Protein AF-A0A1X7TIW1-F1 (afdb_monomer_lite)

Foldseek 3Di:
DVPDPDDQLLVPVVVVVCCVPPVLPPPPPDDDPVVPVVSVVVVVVVCVVQVDPVSVVVNLLSNCPDPVNVVVPPDDPVSNVVSCCVNVVPPPPPDPPPPPPDPPPDDD

pLDDT: mean 72.31, std 13.25, range [44.0, 89.75]

InterPro domains:
  IPR008906 HAT, C-terminal dimerisation domain [PF05699] (81-107)
  IPR012337 Ribonuclease H-like superfamily [SSF53098] (37-105)

Organism: Amphimedon queenslandica (NCBI:txid400682)

Radius of gyration: 20.72 Å; chains: 1; bounding box: 66×35×50 Å

Secondary structure (DSSP, 8-state):
-TT-SS--HHHHHHHHHHIIIIIS---TTT--HHHHHHHHHHHHHHHHHH-STHHHHHHHHHHHHSGGGTT-TTS-HHHHHHHHHHHTSS---S--S--SSSSSS---

Structure (mmCIF, N/CA/C/O backbone):
data_AF-A0A1X7TIW1-F1
#
_entry.id   AF-A0A1X7TIW1-F1
#
loop_
_atom_site.group_PDB
_atom_site.id
_atom_site.type_symbol
_atom_site.label_atom_id
_atom_site.label_alt_id
_atom_site.label_comp_id
_atom_site.label_asym_id
_atom_site.label_entity_id
_atom_site.label_seq_id
_atom_site.pdbx_PDB_ins_code
_atom_site.Cartn_x
_atom_site.Cartn_y
_atom_site.Cartn_z
_atom_site.occupancy
_atom_site.B_iso_or_equiv
_atom_site.auth_seq_id
_atom_site.auth_comp_id
_atom_site.auth_asym_id
_atom_site.auth_atom_id
_atom_site.pdbx_PDB_model_num
ATOM 1 N N . MET A 1 1 ? 4.682 17.352 -0.141 1.00 50.56 1 MET A N 1
ATOM 2 C CA . MET A 1 1 ? 3.627 17.013 -1.128 1.00 50.56 1 MET A CA 1
ATOM 3 C C . MET A 1 1 ? 3.045 18.238 -1.849 1.00 50.56 1 MET A C 1
ATOM 5 O O . MET A 1 1 ? 2.536 18.067 -2.941 1.00 50.56 1 MET A O 1
ATOM 9 N N . SER A 1 2 ? 3.160 19.468 -1.319 1.00 48.59 2 SER A N 1
ATOM 10 C CA . SER A 1 2 ? 2.511 20.668 -1.897 1.00 48.59 2 SER A CA 1
ATOM 11 C C . SER A 1 2 ? 3.144 21.258 -3.176 1.00 48.59 2 SER A C 1
ATOM 13 O O . SER A 1 2 ? 2.583 22.190 -3.738 1.00 48.59 2 SER A O 1
ATOM 15 N N . ALA A 1 3 ? 4.297 20.757 -3.637 1.00 61.56 3 ALA A N 1
ATOM 16 C CA . ALA A 1 3 ? 5.032 21.308 -4.790 1.00 61.56 3 ALA A CA 1
ATOM 17 C C . ALA A 1 3 ? 4.988 20.415 -6.050 1.00 61.56 3 ALA A C 1
ATOM 19 O O . ALA A 1 3 ? 5.630 20.718 -7.053 1.00 61.56 3 ALA A O 1
ATOM 20 N N . GLN A 1 4 ? 4.259 19.294 -6.015 1.00 60.66 4 GLN A N 1
ATOM 21 C CA . GLN A 1 4 ? 4.132 18.393 -7.164 1.00 60.66 4 GLN A CA 1
ATOM 22 C C . GLN A 1 4 ? 2.897 18.769 -7.991 1.00 60.66 4 GLN A C 1
ATOM 24 O O . GLN A 1 4 ? 1.782 18.741 -7.482 1.00 60.66 4 GLN A O 1
ATOM 29 N N . ARG A 1 5 ? 3.094 19.091 -9.279 1.00 60.16 5 ARG A N 1
ATOM 30 C CA . ARG A 1 5 ? 2.008 19.430 -10.227 1.00 60.16 5 ARG A CA 1
ATOM 31 C C . ARG A 1 5 ? 1.067 18.255 -10.526 1.00 60.16 5 ARG A C 1
ATOM 33 O O . ARG A 1 5 ? -0.037 18.482 -11.003 1.00 60.16 5 ARG A O 1
ATOM 40 N N . TYR A 1 6 ? 1.497 17.024 -10.241 1.00 61.41 6 TYR A N 1
ATOM 41 C CA . TYR A 1 6 ? 0.719 15.800 -10.419 1.00 61.41 6 TYR A CA 1
ATOM 42 C C . TYR A 1 6 ? 0.961 14.848 -9.250 1.00 61.41 6 TYR A C 1
ATOM 44 O O . TYR A 1 6 ? 2.092 14.705 -8.780 1.00 61.41 6 TYR A O 1
ATOM 52 N N . VAL A 1 7 ? -0.094 14.171 -8.800 1.00 68.25 7 VAL A N 1
ATOM 53 C CA . VAL A 1 7 ? 0.016 13.117 -7.788 1.00 68.25 7 VAL A CA 1
ATOM 54 C C . VAL A 1 7 ? 0.651 11.889 -8.437 1.00 68.25 7 VAL A C 1
ATOM 56 O O . VAL A 1 7 ? 0.125 11.347 -9.408 1.00 68.25 7 VAL A O 1
ATOM 59 N N . THR A 1 8 ? 1.786 11.431 -7.912 1.00 81.69 8 THR A N 1
ATOM 60 C CA . THR A 1 8 ? 2.429 10.208 -8.402 1.00 81.69 8 THR A CA 1
ATOM 61 C C . THR A 1 8 ? 1.629 8.988 -7.963 1.00 81.69 8 THR A C 1
ATOM 63 O O . THR A 1 8 ? 1.480 8.741 -6.767 1.00 81.69 8 THR A O 1
ATOM 66 N N . VAL A 1 9 ? 1.159 8.196 -8.928 1.00 84.50 9 VAL A N 1
ATOM 67 C CA . VAL A 1 9 ? 0.369 6.972 -8.695 1.00 84.50 9 VAL A CA 1
ATOM 68 C C . VAL A 1 9 ? 1.100 5.987 -7.770 1.00 84.50 9 VAL A C 1
ATOM 70 O O . VAL A 1 9 ? 0.476 5.353 -6.923 1.00 84.50 9 VAL A O 1
ATOM 73 N N . SER A 1 10 ? 2.432 5.934 -7.852 1.00 84.50 10 SER A N 1
ATOM 74 C CA . SER A 1 10 ? 3.302 5.123 -6.989 1.00 84.50 10 SER A CA 1
ATOM 75 C C . SER A 1 10 ? 3.224 5.477 -5.498 1.00 84.50 10 SER A C 1
ATOM 77 O O . SER A 1 10 ? 3.497 4.621 -4.660 1.00 84.50 10 SER A O 1
ATOM 79 N N . ALA A 1 11 ? 2.821 6.703 -5.146 1.00 84.31 11 ALA A N 1
ATOM 80 C CA . ALA A 1 11 ? 2.710 7.158 -3.760 1.00 84.31 11 ALA A CA 1
ATOM 81 C C . ALA A 1 11 ? 1.336 6.862 -3.133 1.00 84.31 11 ALA A C 1
ATOM 83 O O . ALA A 1 11 ? 1.198 6.892 -1.914 1.00 84.31 11 ALA A O 1
ATOM 84 N N . ILE A 1 12 ? 0.313 6.546 -3.933 1.00 86.94 12 ILE A N 1
ATOM 85 C CA . ILE A 1 12 ? -1.055 6.351 -3.428 1.00 86.94 12 ILE A CA 1
ATOM 86 C C . ILE A 1 12 ? -1.120 5.154 -2.471 1.00 86.94 12 ILE A C 1
ATOM 88 O O . ILE A 1 12 ? -1.731 5.249 -1.410 1.00 86.94 12 ILE A O 1
ATOM 92 N N . LYS A 1 13 ? -0.456 4.039 -2.800 1.00 85.94 13 LYS A N 1
ATOM 93 C CA . LYS A 1 13 ? -0.459 2.834 -1.957 1.00 85.94 13 LYS A CA 1
ATOM 94 C C . LYS A 1 13 ? 0.227 3.025 -0.595 1.00 85.94 13 LYS A C 1
ATOM 96 O O . LYS A 1 13 ? -0.417 2.718 0.410 1.00 85.94 13 LYS A O 1
ATOM 101 N N . PRO A 1 14 ? 1.460 3.563 -0.510 1.00 85.31 14 PRO A N 1
ATOM 102 C CA . PRO A 1 14 ? 2.074 3.844 0.786 1.00 85.31 14 PRO A CA 1
ATOM 103 C C . PRO A 1 14 ? 1.292 4.895 1.590 1.00 85.31 14 PRO A C 1
ATOM 105 O O . PRO A 1 14 ? 1.170 4.750 2.805 1.00 85.31 14 PRO A O 1
ATOM 108 N N . LEU A 1 15 ? 0.687 5.896 0.936 1.00 85.88 15 LEU A N 1
ATOM 109 C CA . LEU A 1 15 ? -0.161 6.884 1.612 1.00 85.88 15 LEU A CA 1
ATOM 110 C C . LEU A 1 15 ? -1.442 6.270 2.186 1.00 85.88 15 LEU A C 1
ATOM 112 O O . LEU A 1 15 ? -1.790 6.561 3.325 1.00 85.88 15 LEU A O 1
ATOM 116 N N . LEU A 1 16 ? -2.130 5.403 1.438 1.00 86.00 16 LEU A N 1
ATOM 117 C CA . LEU A 1 16 ? -3.305 4.689 1.944 1.00 86.00 16 LEU A CA 1
ATOM 118 C C . LEU A 1 16 ? -2.945 3.817 3.147 1.00 86.00 16 LEU A C 1
ATOM 120 O O . LEU A 1 16 ? -3.661 3.832 4.143 1.00 86.00 16 LEU A O 1
ATOM 124 N N . HIS A 1 17 ? -1.825 3.094 3.082 1.00 85.75 17 HIS A N 1
ATOM 125 C CA . HIS A 1 17 ? -1.359 2.272 4.196 1.00 85.75 17 HIS A CA 1
ATOM 126 C C . HIS A 1 17 ? -1.081 3.112 5.448 1.00 85.75 17 HIS A C 1
ATOM 128 O O . HIS A 1 17 ? -1.550 2.762 6.526 1.00 85.75 17 HIS A O 1
ATOM 134 N N . HIS A 1 18 ? -0.384 4.242 5.302 1.00 84.62 18 HIS A N 1
ATOM 135 C CA . HIS A 1 18 ? -0.132 5.183 6.396 1.00 84.62 18 HIS A CA 1
ATOM 136 C C . HIS A 1 18 ? -1.436 5.782 6.948 1.00 84.62 18 HIS A C 1
ATOM 138 O O . HIS A 1 18 ? -1.640 5.849 8.154 1.00 84.62 18 HIS A O 1
ATOM 144 N N . LEU A 1 19 ? -2.383 6.164 6.087 1.00 85.88 19 LEU A N 1
ATOM 145 C CA . LEU A 1 19 ? -3.681 6.676 6.534 1.00 85.88 19 LEU A CA 1
ATOM 146 C C . LEU A 1 19 ? -4.463 5.631 7.333 1.00 85.88 19 LEU A C 1
ATOM 148 O O . LEU A 1 19 ? -5.003 5.955 8.388 1.00 85.88 19 LEU A O 1
ATOM 152 N N . TYR A 1 20 ? -4.506 4.379 6.874 1.00 85.00 20 TYR A N 1
ATOM 153 C CA . TYR A 1 20 ? -5.209 3.316 7.591 1.00 85.00 20 TYR A CA 1
ATOM 154 C C . TYR A 1 20 ? -4.519 2.920 8.897 1.00 85.00 20 TYR A C 1
ATOM 156 O O . TYR A 1 20 ? -5.203 2.694 9.892 1.00 85.00 20 TYR A O 1
ATOM 164 N N . ASN A 1 21 ? -3.187 2.846 8.901 1.00 80.50 21 ASN A N 1
ATOM 165 C CA . ASN A 1 21 ? -2.435 2.316 10.032 1.00 80.50 21 ASN A CA 1
ATOM 166 C C . ASN A 1 21 ? -1.976 3.368 11.036 1.00 80.50 21 ASN A C 1
ATOM 168 O O . ASN A 1 21 ? -1.761 3.005 12.182 1.00 80.50 21 ASN A O 1
ATOM 172 N N . ASP A 1 22 ? -1.825 4.629 10.663 1.00 77.19 22 ASP A N 1
ATOM 173 C CA . ASP A 1 22 ? -1.271 5.638 11.573 1.00 77.19 22 ASP A CA 1
ATOM 174 C C . ASP A 1 22 ? -2.307 6.710 11.922 1.00 77.19 22 ASP A C 1
ATOM 176 O O . ASP A 1 22 ? -2.328 7.203 13.044 1.00 77.19 22 ASP A O 1
ATOM 180 N N . VAL A 1 23 ? -3.228 7.027 11.004 1.00 77.62 23 VAL A N 1
ATOM 181 C CA . VAL A 1 23 ? -4.223 8.101 11.204 1.00 77.62 23 VAL A CA 1
ATOM 182 C C . VAL A 1 23 ? -5.598 7.563 11.613 1.00 77.62 23 VAL A C 1
ATOM 184 O O . VAL A 1 23 ? -6.293 8.157 12.438 1.00 77.62 23 VAL A O 1
ATOM 187 N N . LEU A 1 24 ? -6.012 6.436 11.033 1.00 74.00 24 LEU A N 1
ATOM 188 C CA . LEU A 1 24 ? -7.354 5.870 11.201 1.00 74.00 24 LEU A CA 1
ATOM 189 C C . LEU A 1 24 ? -7.387 4.651 12.132 1.00 74.00 24 LEU A C 1
ATOM 191 O O . LEU A 1 24 ? -8.455 4.054 12.289 1.00 74.00 24 LEU A O 1
ATOM 195 N N . LYS A 1 25 ? -6.270 4.294 12.786 1.00 70.88 25 LYS A N 1
ATOM 196 C CA . LYS A 1 25 ? -6.291 3.299 13.866 1.00 70.88 25 LYS A CA 1
ATOM 197 C C . LYS A 1 25 ? -7.220 3.791 14.976 1.00 70.88 25 LYS A C 1
ATOM 199 O O . LYS A 1 25 ? -7.051 4.869 15.543 1.00 70.88 25 LYS A O 1
ATOM 204 N N . SER A 1 26 ? -8.255 3.006 15.243 1.00 62.31 26 SER A N 1
ATOM 205 C CA . SER A 1 26 ? -9.198 3.243 16.323 1.00 62.31 26 SER A CA 1
ATOM 206 C C . SER A 1 26 ? -8.563 2.811 17.642 1.00 62.31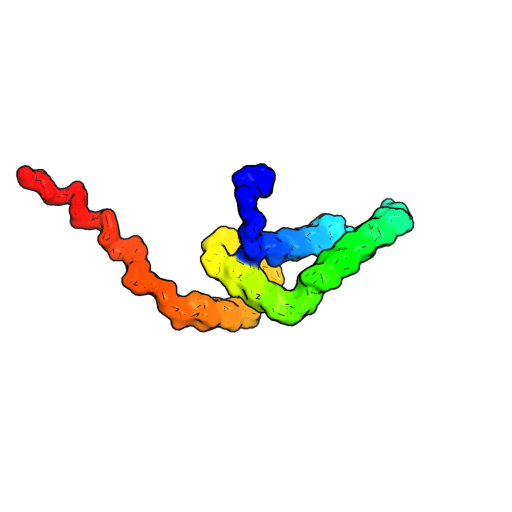 26 SER A C 1
ATOM 208 O O . SER A 1 26 ? -8.711 1.657 18.042 1.00 62.31 26 SER A O 1
ATOM 210 N N . ASP A 1 27 ? -7.873 3.719 18.326 1.00 56.25 27 ASP A N 1
ATOM 211 C CA . ASP A 1 27 ? -7.604 3.544 19.752 1.00 56.25 27 ASP A CA 1
ATOM 212 C C . ASP A 1 27 ? -8.933 3.691 20.501 1.00 56.25 27 ASP A C 1
ATOM 214 O O . ASP A 1 27 ? -9.439 4.778 20.781 1.00 56.25 27 ASP A O 1
ATOM 218 N N . THR A 1 28 ? -9.560 2.550 20.765 1.00 60.03 28 THR A N 1
ATOM 219 C CA . THR A 1 28 ? -10.931 2.384 21.263 1.00 60.03 28 THR A CA 1
ATOM 220 C C . THR A 1 28 ? -11.153 2.815 22.720 1.00 60.03 28 THR A C 1
ATOM 222 O O . THR A 1 28 ? -12.105 2.351 23.339 1.00 60.03 28 THR A O 1
ATOM 225 N N . LYS A 1 29 ? -10.325 3.690 23.309 1.00 57.62 29 LYS A N 1
ATOM 226 C CA . LYS A 1 29 ? -10.462 4.056 24.736 1.00 57.62 29 LYS A CA 1
ATOM 227 C C . LYS A 1 29 ? -10.769 5.525 25.048 1.00 57.62 29 LYS A C 1
ATOM 229 O O . LYS A 1 29 ? -11.164 5.781 26.177 1.00 57.62 29 LYS A O 1
ATOM 234 N N . SER A 1 30 ? -10.655 6.474 24.109 1.00 58.69 30 SER A N 1
ATOM 235 C CA . SER A 1 30 ? -10.850 7.904 24.445 1.00 58.69 30 SER A CA 1
ATOM 236 C C . SER A 1 30 ? -11.458 8.790 23.348 1.00 58.69 30 SER A C 1
ATOM 238 O O . SER A 1 30 ? -11.549 10.004 23.522 1.00 58.69 30 SER A O 1
ATOM 240 N N . GLU A 1 31 ? -11.874 8.231 22.214 1.00 61.75 31 GLU A N 1
ATOM 241 C CA . GLU A 1 31 ? -12.388 9.043 21.108 1.00 61.75 31 GLU A CA 1
ATOM 242 C C . GLU A 1 31 ? -13.902 9.245 21.241 1.00 61.75 31 GLU A C 1
ATOM 244 O O . GLU A 1 31 ? -14.661 8.273 21.301 1.00 61.75 31 GLU A O 1
ATOM 249 N N . SER A 1 32 ? -14.326 10.513 21.242 1.00 70.12 32 SER A N 1
ATOM 250 C CA . SER A 1 32 ? -15.730 10.936 21.166 1.00 70.12 32 SER A CA 1
ATOM 251 C C . SER A 1 32 ? -16.472 10.197 20.044 1.00 70.12 32 SER A C 1
ATOM 253 O O . SER A 1 32 ? -15.920 9.976 18.963 1.00 70.12 32 SER A O 1
ATOM 255 N N . SER A 1 33 ? -17.734 9.823 20.274 1.00 74.81 33 SER A N 1
ATOM 256 C CA . SER A 1 33 ? -18.566 9.068 19.318 1.00 74.81 33 SER A CA 1
ATOM 257 C C . SER A 1 33 ? -18.624 9.717 17.927 1.00 74.81 33 SER A C 1
ATOM 259 O O . SER A 1 33 ? -18.647 9.017 16.913 1.00 74.81 33 SER A O 1
ATOM 261 N N . ALA A 1 34 ? -18.547 11.049 17.865 1.00 77.88 34 ALA A N 1
ATOM 262 C CA . ALA A 1 34 ? -18.454 11.809 16.622 1.00 77.88 34 ALA A CA 1
ATOM 263 C C . ALA A 1 34 ? -17.142 11.550 15.853 1.00 77.88 34 ALA A C 1
ATOM 265 O O . ALA A 1 34 ? -17.169 11.386 14.635 1.00 77.88 34 ALA A O 1
ATOM 266 N N . LEU A 1 35 ? -16.000 11.446 16.544 1.00 77.00 35 LEU A N 1
ATOM 267 C CA . LEU A 1 35 ? -14.695 11.181 15.921 1.00 77.00 35 LEU A CA 1
ATOM 268 C C . LEU A 1 35 ? -14.625 9.769 15.339 1.00 77.00 35 LEU A C 1
ATOM 270 O O . LEU A 1 35 ? -14.068 9.569 14.262 1.00 77.00 35 LEU A O 1
ATOM 274 N N . GLN A 1 36 ? -15.244 8.794 16.004 1.00 78.31 36 GLN A N 1
ATOM 275 C CA . GLN A 1 36 ? -15.348 7.433 15.478 1.00 78.31 36 GLN A CA 1
ATOM 276 C C . GLN A 1 36 ? -16.220 7.384 14.225 1.00 78.31 36 GLN A C 1
ATOM 278 O O . GLN A 1 36 ? -15.849 6.738 13.245 1.00 78.31 36 GLN A O 1
ATOM 283 N N . PHE A 1 37 ? -17.349 8.099 14.229 1.00 82.12 37 PHE A N 1
ATOM 284 C CA . PHE A 1 37 ? -18.213 8.206 13.058 1.00 82.12 37 PHE A CA 1
ATOM 285 C C . PHE A 1 37 ? -17.483 8.871 11.884 1.00 82.12 37 PHE A C 1
ATOM 287 O O . PHE A 1 37 ? -17.477 8.329 10.782 1.00 82.12 37 PHE A O 1
ATOM 294 N N . MET A 1 38 ? -16.776 9.977 12.132 1.00 83.69 38 MET A N 1
ATOM 295 C CA . MET A 1 38 ? -15.970 10.654 11.113 1.00 83.69 38 MET A CA 1
ATOM 296 C C . MET A 1 38 ? -14.862 9.754 10.557 1.00 83.69 38 MET A C 1
ATOM 298 O O . MET A 1 38 ? -14.733 9.625 9.340 1.00 83.69 38 MET A O 1
ATOM 302 N N . LYS A 1 39 ? -14.087 9.084 11.422 1.00 84.69 39 LYS A N 1
ATOM 303 C CA . LYS A 1 39 ? -13.041 8.139 10.998 1.00 84.69 39 LYS A CA 1
ATOM 304 C C . LYS A 1 39 ? -13.639 6.989 10.187 1.00 84.69 39 LYS A C 1
ATOM 306 O O . LYS A 1 39 ? -13.095 6.623 9.145 1.00 84.69 39 LYS A O 1
ATOM 311 N N . LYS A 1 40 ? -14.790 6.455 10.608 1.00 84.50 40 LYS A N 1
ATOM 312 C CA . LYS A 1 40 ? -15.507 5.395 9.892 1.00 84.50 40 LYS A CA 1
ATOM 313 C C . LYS A 1 40 ? -15.936 5.859 8.502 1.00 84.50 40 LYS A C 1
ATOM 315 O O . LYS A 1 40 ? -15.585 5.195 7.530 1.00 84.50 40 LYS A O 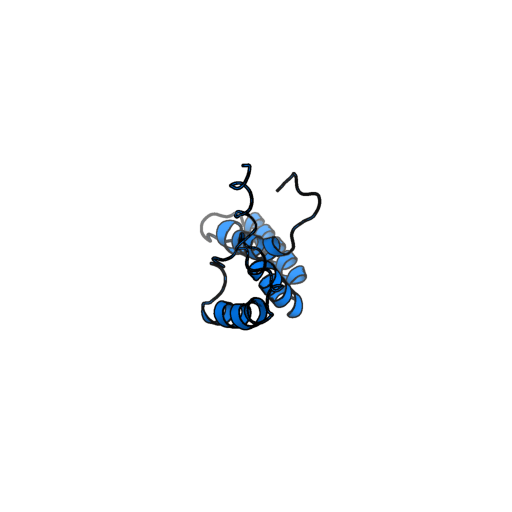1
ATOM 320 N N . GLU A 1 41 ? -16.590 7.009 8.384 1.00 86.56 41 GLU A N 1
ATOM 321 C CA . GLU A 1 41 ? -16.996 7.569 7.089 1.00 86.56 41 GLU A CA 1
ATOM 322 C C . GLU A 1 41 ? -15.799 7.844 6.169 1.00 86.56 41 GLU A C 1
ATOM 324 O O . GLU A 1 41 ? -15.816 7.472 4.995 1.00 86.56 41 GLU A O 1
ATOM 329 N N . MET A 1 42 ? -14.698 8.383 6.702 1.00 86.12 42 MET A N 1
ATOM 330 C CA . MET A 1 42 ? -13.464 8.576 5.930 1.00 86.12 42 MET A CA 1
ATOM 331 C C . MET A 1 42 ? -12.890 7.245 5.425 1.00 86.12 42 MET A C 1
ATOM 333 O O . MET A 1 42 ? -12.533 7.132 4.249 1.00 86.12 42 MET A O 1
ATOM 337 N N . THR A 1 43 ? -12.846 6.206 6.270 1.00 83.75 43 THR A N 1
ATOM 338 C CA . THR A 1 43 ? -12.391 4.876 5.829 1.00 83.75 43 THR A CA 1
ATOM 339 C C . THR A 1 43 ? -13.310 4.277 4.768 1.00 83.75 43 THR A C 1
ATOM 341 O O . THR A 1 43 ? -12.808 3.660 3.827 1.00 83.75 43 THR A O 1
ATOM 344 N N . LEU A 1 44 ? -14.629 4.460 4.891 1.00 87.94 44 LEU A N 1
ATOM 345 C CA . LEU A 1 44 ? -15.619 3.960 3.939 1.00 87.94 44 LEU A CA 1
ATOM 346 C C . LEU A 1 44 ? -15.486 4.649 2.583 1.00 87.94 44 LEU A C 1
ATOM 348 O O . LEU A 1 44 ? -15.460 3.965 1.559 1.00 87.94 44 LEU A O 1
ATOM 352 N N . ASN A 1 45 ? -15.322 5.973 2.569 1.00 89.75 45 ASN A N 1
ATOM 353 C CA . ASN A 1 45 ? -15.126 6.731 1.339 1.00 89.75 45 ASN A CA 1
ATOM 354 C C . ASN A 1 45 ? -13.858 6.274 0.602 1.00 89.75 45 ASN A C 1
ATOM 356 O O . ASN A 1 45 ? -13.918 5.930 -0.578 1.00 89.75 45 ASN A O 1
ATOM 360 N N . LEU A 1 46 ? -12.732 6.164 1.317 1.00 84.81 46 LEU A N 1
ATOM 361 C CA . LEU A 1 46 ? -11.475 5.684 0.740 1.00 84.81 46 LEU A CA 1
ATOM 362 C C . LEU A 1 46 ? -11.595 4.240 0.238 1.00 84.81 46 LEU A C 1
ATOM 364 O O . LEU A 1 46 ? -11.181 3.945 -0.881 1.00 84.81 46 LEU A O 1
ATOM 368 N N . LYS A 1 47 ? -12.229 3.344 1.007 1.00 85.88 47 LYS A N 1
ATOM 369 C CA . LYS A 1 47 ? -12.458 1.965 0.558 1.00 85.88 47 LYS A CA 1
ATOM 370 C C . LYS A 1 47 ? -13.290 1.951 -0.722 1.00 85.88 47 LYS A C 1
ATOM 372 O O . LYS A 1 47 ? -12.888 1.297 -1.670 1.00 85.88 47 LYS A O 1
ATOM 377 N N . SER A 1 48 ? -14.397 2.689 -0.780 1.00 87.19 48 SER A N 1
ATOM 378 C CA . SER A 1 48 ? -15.276 2.740 -1.959 1.00 87.19 48 SER A CA 1
ATOM 379 C C . SER A 1 48 ? -14.528 3.174 -3.227 1.00 87.19 48 SER A C 1
ATOM 381 O O . SER A 1 48 ? -14.679 2.569 -4.286 1.00 87.19 48 SER A O 1
ATOM 383 N N . ARG A 1 49 ? -13.632 4.162 -3.114 1.00 84.75 49 ARG A N 1
ATOM 384 C CA . ARG A 1 49 ? -12.853 4.674 -4.254 1.00 84.75 49 ARG A CA 1
ATOM 385 C C . ARG A 1 49 ? -11.749 3.725 -4.734 1.00 84.75 49 ARG A C 1
ATOM 387 O O . ARG A 1 49 ? -11.466 3.704 -5.929 1.00 84.75 49 ARG A O 1
ATOM 394 N N . TYR A 1 50 ? -11.138 2.946 -3.838 1.00 82.88 50 TYR A N 1
ATOM 395 C CA . TYR A 1 50 ? -9.997 2.067 -4.149 1.00 82.88 50 TYR A CA 1
ATOM 396 C C . TYR A 1 50 ? -10.326 0.558 -4.092 1.00 82.88 50 TYR A C 1
ATOM 398 O O . TYR A 1 50 ? -9.420 -0.271 -4.148 1.00 82.88 50 TYR A O 1
ATOM 406 N N . GLN A 1 51 ? -11.608 0.187 -4.007 1.00 80.31 51 GLN A N 1
ATOM 407 C CA . GLN A 1 51 ? -12.088 -1.202 -3.882 1.00 80.31 51 GLN A CA 1
ATOM 408 C C . GLN A 1 51 ? -11.895 -2.056 -5.147 1.00 80.31 51 GLN A C 1
ATOM 410 O O . GLN A 1 51 ? -11.834 -3.282 -5.067 1.00 80.31 51 GLN A O 1
ATOM 415 N N . SER A 1 52 ? -11.810 -1.431 -6.322 1.00 85.56 52 SER A N 1
ATOM 416 C CA . SER A 1 52 ? -11.723 -2.129 -7.608 1.00 85.56 52 SER A CA 1
ATOM 417 C C . SER A 1 52 ? -10.478 -3.013 -7.696 1.00 85.56 52 SER A C 1
ATOM 419 O O . SER A 1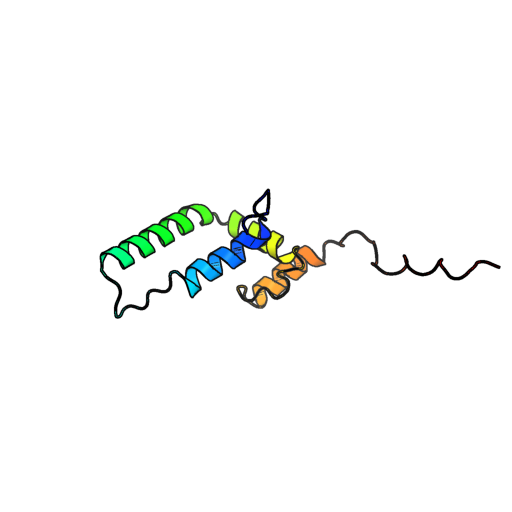 52 ? -9.376 -2.488 -7.650 1.00 85.56 52 SER A O 1
ATOM 421 N N . SER A 1 53 ? -10.623 -4.321 -7.940 1.00 78.25 53 SER A N 1
ATOM 422 C CA . SER A 1 53 ? -9.514 -5.306 -7.987 1.00 78.25 53 SER A CA 1
ATOM 423 C C . SER A 1 53 ? -8.325 -4.909 -8.888 1.00 78.25 53 SER A C 1
ATOM 425 O O . SER A 1 53 ? -7.169 -5.196 -8.574 1.00 78.25 53 SER A O 1
ATOM 427 N N . ARG A 1 54 ? -8.582 -4.173 -9.978 1.00 83.31 54 ARG A N 1
ATOM 428 C CA . ARG A 1 54 ? -7.552 -3.663 -10.901 1.00 83.31 54 ARG A CA 1
ATOM 429 C C . ARG A 1 54 ? -6.689 -2.544 -10.299 1.00 83.31 54 ARG A C 1
ATOM 431 O O . ARG A 1 54 ? -5.526 -2.411 -10.669 1.00 83.31 54 ARG A O 1
ATOM 438 N N . VAL A 1 55 ? -7.236 -1.736 -9.392 1.00 85.94 55 VAL A N 1
ATOM 439 C CA . VAL A 1 55 ? -6.549 -0.561 -8.837 1.00 85.94 55 VAL A CA 1
ATOM 440 C C . VAL A 1 55 ? -5.391 -0.967 -7.917 1.00 85.94 55 VAL A C 1
ATOM 442 O O . VAL A 1 55 ? -4.284 -0.501 -8.171 1.00 85.94 55 VAL A O 1
ATOM 445 N N . PRO A 1 56 ? -5.547 -1.886 -6.942 1.00 83.44 56 PRO A N 1
ATOM 446 C CA . PRO A 1 56 ? -4.432 -2.395 -6.148 1.00 83.44 56 PRO A CA 1
ATOM 447 C C . PRO A 1 56 ? -3.307 -2.976 -7.002 1.00 83.44 56 PRO A C 1
ATOM 449 O O . PRO A 1 56 ? -2.152 -2.653 -6.760 1.00 83.44 56 PRO A O 1
ATOM 452 N N . GLN A 1 57 ? -3.642 -3.747 -8.041 1.00 83.31 57 GLN A N 1
ATOM 453 C CA . GLN A 1 57 ? -2.659 -4.352 -8.947 1.00 83.31 57 GLN A CA 1
ATOM 454 C C . GLN A 1 57 ? -1.862 -3.294 -9.719 1.00 83.31 57 GLN A C 1
ATOM 456 O O . GLN A 1 57 ? -0.650 -3.422 -9.877 1.00 83.31 57 GLN A O 1
ATOM 461 N N . LEU A 1 58 ? -2.535 -2.243 -10.199 1.00 85.31 58 LEU A N 1
ATOM 462 C CA . LEU A 1 58 ? -1.885 -1.124 -10.879 1.00 85.31 58 LEU A CA 1
ATOM 463 C C . LEU A 1 58 ? -0.986 -0.340 -9.918 1.00 85.31 58 LEU A C 1
ATOM 465 O O . LEU A 1 58 ? 0.147 -0.014 -10.262 1.00 85.31 58 LEU A O 1
ATOM 469 N N . LEU A 1 59 ? -1.485 -0.062 -8.714 1.00 86.00 59 LEU A N 1
ATOM 470 C CA . LEU A 1 59 ? -0.738 0.631 -7.672 1.00 86.00 59 LEU A CA 1
ATOM 471 C C . LEU A 1 59 ? 0.497 -0.167 -7.233 1.00 86.00 59 LEU A C 1
ATOM 473 O O . LEU A 1 59 ? 1.546 0.424 -7.006 1.00 86.00 59 LEU A O 1
ATOM 477 N N . ASP A 1 60 ? 0.392 -1.492 -7.170 1.00 83.19 60 ASP A N 1
ATOM 478 C CA . ASP A 1 60 ? 1.496 -2.399 -6.858 1.00 83.19 60 ASP A CA 1
ATOM 479 C C . ASP A 1 60 ? 2.606 -2.358 -7.895 1.00 83.19 60 ASP A C 1
ATOM 481 O O . ASP A 1 60 ? 3.778 -2.187 -7.556 1.00 83.19 60 ASP A O 1
ATOM 485 N N . VAL A 1 61 ? 2.236 -2.447 -9.171 1.00 82.50 61 VAL A N 1
ATOM 486 C CA . VAL A 1 61 ? 3.195 -2.329 -10.269 1.00 82.50 61 VAL A CA 1
ATOM 487 C C . VAL A 1 61 ? 3.829 -0.936 -10.266 1.00 82.50 61 VAL A C 1
ATOM 489 O O . VAL A 1 61 ? 5.053 -0.827 -10.260 1.00 82.50 61 VAL A O 1
ATOM 492 N N . ALA A 1 62 ? 3.031 0.130 -10.175 1.00 85.44 62 ALA A N 1
ATOM 493 C CA . ALA A 1 62 ? 3.531 1.505 -10.158 1.00 85.44 62 ALA A CA 1
ATOM 494 C C . ALA A 1 62 ? 4.482 1.778 -8.981 1.00 85.44 62 ALA A C 1
ATOM 496 O O . ALA A 1 62 ? 5.491 2.459 -9.147 1.00 85.44 62 ALA A O 1
ATOM 497 N N . CYS A 1 63 ? 4.186 1.238 -7.798 1.00 83.25 63 CYS A N 1
ATOM 498 C CA . CYS A 1 63 ? 5.035 1.392 -6.622 1.00 83.25 63 CYS A CA 1
ATOM 499 C C . CYS A 1 63 ? 6.335 0.578 -6.746 1.00 83.25 63 CYS A C 1
ATOM 501 O O . CYS A 1 63 ? 7.376 1.031 -6.287 1.00 83.25 63 CYS A O 1
ATOM 503 N N . SER A 1 64 ? 6.301 -0.586 -7.412 1.00 80.44 64 SER A N 1
ATOM 504 C CA . SER A 1 64 ? 7.493 -1.430 -7.615 1.00 80.44 64 SER A CA 1
ATOM 505 C C . SER A 1 64 ? 8.501 -0.830 -8.595 1.00 80.44 64 SER A C 1
ATOM 507 O O . SER A 1 64 ? 9.705 -0.998 -8.421 1.00 80.44 64 SER A O 1
ATOM 509 N N . VAL A 1 65 ? 8.009 -0.115 -9.611 1.00 80.38 65 VAL A N 1
ATOM 510 C CA . VAL A 1 65 ? 8.843 0.556 -10.619 1.00 80.38 65 VAL A CA 1
ATOM 511 C C . VAL A 1 65 ? 9.461 1.837 -10.057 1.00 80.38 65 VAL A C 1
ATOM 513 O O . VAL A 1 65 ? 10.503 2.275 -10.535 1.00 80.38 65 VAL A O 1
ATOM 516 N N . ASP A 1 66 ? 8.853 2.440 -9.034 1.00 81.94 66 ASP A N 1
ATOM 517 C CA . ASP A 1 66 ? 9.364 3.660 -8.420 1.00 81.94 66 ASP A CA 1
ATOM 518 C C . ASP A 1 66 ? 10.539 3.344 -7.471 1.00 81.94 66 ASP A C 1
ATOM 520 O O . ASP A 1 66 ? 10.341 2.724 -6.419 1.00 81.94 66 ASP A O 1
ATOM 524 N N . PRO A 1 67 ? 11.773 3.796 -7.775 1.00 73.31 67 PRO A N 1
ATOM 525 C CA . PRO A 1 67 ? 12.953 3.471 -6.975 1.00 73.31 67 PRO A CA 1
ATOM 526 C C . PRO A 1 67 ? 12.844 3.891 -5.505 1.00 73.31 67 PRO A C 1
ATOM 528 O O . PRO A 1 67 ? 13.515 3.307 -4.654 1.00 73.31 67 PRO A O 1
ATOM 531 N N . ARG A 1 68 ? 11.994 4.882 -5.203 1.00 76.25 68 ARG A N 1
ATOM 532 C CA . ARG A 1 68 ? 11.792 5.428 -3.854 1.00 76.25 68 ARG A CA 1
ATOM 533 C C . ARG A 1 68 ? 11.071 4.459 -2.919 1.00 76.25 68 ARG A C 1
ATOM 535 O O . ARG A 1 68 ? 11.185 4.604 -1.707 1.00 76.25 68 ARG A O 1
ATOM 542 N N . PHE A 1 69 ? 10.356 3.470 -3.456 1.00 74.12 69 PHE A N 1
ATOM 543 C CA . PHE A 1 69 ? 9.515 2.561 -2.672 1.00 74.12 69 PHE A CA 1
ATOM 544 C C . PHE A 1 69 ? 9.962 1.090 -2.741 1.00 74.12 69 PHE A C 1
ATOM 546 O O . PHE A 1 69 ? 9.215 0.208 -2.318 1.00 74.12 69 PHE A O 1
ATOM 553 N N . LYS A 1 70 ? 11.203 0.817 -3.185 1.00 65.31 70 LYS A N 1
ATOM 554 C CA . LYS A 1 70 ? 11.800 -0.533 -3.336 1.00 65.31 70 LYS A CA 1
ATOM 555 C C . LYS A 1 70 ? 11.651 -1.460 -2.124 1.00 65.31 70 LYS A C 1
ATOM 557 O O . LYS A 1 70 ? 11.621 -2.673 -2.291 1.00 65.31 70 LYS A O 1
ATOM 562 N N . LEU A 1 71 ? 11.578 -0.906 -0.915 1.00 63.16 71 LEU A N 1
ATOM 563 C CA . LEU A 1 71 ? 11.487 -1.675 0.330 1.00 63.16 71 LEU A CA 1
ATOM 564 C C . LEU A 1 71 ? 10.066 -2.165 0.661 1.00 63.16 71 LEU A C 1
ATOM 566 O O . LEU A 1 71 ? 9.936 -2.934 1.606 1.00 63.16 71 LEU A O 1
ATOM 570 N N . MET A 1 72 ? 9.035 -1.735 -0.091 1.00 68.12 72 MET A N 1
ATOM 571 C CA . MET A 1 72 ? 7.620 -2.161 -0.017 1.00 68.12 72 MET A CA 1
ATOM 572 C C . MET A 1 72 ? 7.185 -2.768 1.338 1.00 68.12 72 MET A C 1
ATOM 574 O O . MET A 1 72 ? 6.716 -3.907 1.374 1.00 68.12 72 MET A O 1
ATOM 578 N N . PRO A 1 73 ? 7.296 -2.037 2.466 1.00 65.06 73 PRO A N 1
ATOM 579 C CA . PRO A 1 73 ? 7.069 -2.606 3.802 1.00 65.06 73 PRO A CA 1
ATOM 580 C C . PRO A 1 73 ? 5.603 -3.001 4.057 1.00 65.06 73 PRO A C 1
ATOM 582 O O . PRO A 1 73 ? 5.288 -3.611 5.072 1.00 65.06 73 PRO A O 1
ATOM 585 N N . PHE A 1 74 ? 4.708 -2.640 3.137 1.00 67.69 74 PHE A N 1
ATOM 586 C CA . PHE A 1 74 ? 3.267 -2.872 3.180 1.00 67.69 74 PHE A CA 1
ATOM 587 C C . PHE A 1 74 ? 2.811 -4.086 2.344 1.00 67.69 74 PHE A C 1
ATOM 589 O O . PHE A 1 74 ? 1.613 -4.360 2.306 1.00 67.69 74 PHE A O 1
ATOM 596 N N . LEU A 1 75 ? 3.720 -4.799 1.660 1.00 69.38 75 LEU A N 1
ATOM 597 C CA . LEU A 1 75 ? 3.411 -6.020 0.898 1.00 69.38 75 LEU A CA 1
ATOM 598 C C . LEU A 1 75 ? 4.029 -7.264 1.534 1.00 69.38 75 LEU A C 1
ATOM 600 O O . LEU A 1 75 ? 5.102 -7.223 2.135 1.00 69.38 75 LEU A O 1
ATOM 604 N N . ASN A 1 76 ? 3.377 -8.408 1.340 1.00 75.81 76 ASN A N 1
ATOM 605 C CA . ASN A 1 76 ? 3.883 -9.681 1.828 1.00 75.81 76 ASN A CA 1
ATOM 606 C C . ASN A 1 76 ? 5.027 -10.199 0.934 1.00 75.81 76 ASN A C 1
ATOM 608 O O . ASN A 1 76 ? 5.037 -9.9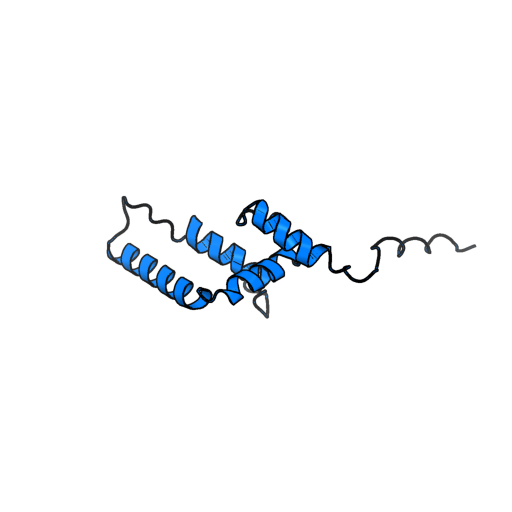79 -0.278 1.00 75.81 76 ASN A O 1
ATOM 612 N N . LYS A 1 77 ? 5.970 -10.973 1.491 1.00 75.56 77 LYS A N 1
ATOM 613 C CA . LYS A 1 77 ? 7.158 -11.466 0.752 1.00 75.56 77 LYS A CA 1
ATOM 614 C C . LYS A 1 77 ? 6.798 -12.212 -0.543 1.00 75.56 77 LYS A C 1
ATOM 616 O O . LYS A 1 77 ? 7.509 -12.116 -1.540 1.00 75.56 77 LYS A O 1
ATOM 621 N N . LYS A 1 78 ? 5.673 -12.936 -0.541 1.00 79.75 78 LYS A N 1
ATOM 622 C CA . LYS A 1 78 ? 5.151 -13.657 -1.716 1.00 79.75 78 LYS A CA 1
ATOM 623 C C . LYS A 1 78 ? 4.666 -12.713 -2.823 1.00 79.75 78 LYS A C 1
ATOM 625 O 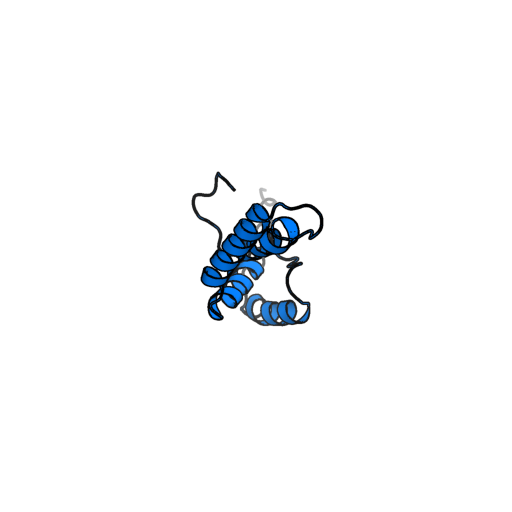O . LYS A 1 78 ? 4.903 -12.984 -3.997 1.00 79.75 78 LYS A O 1
ATOM 630 N N . GLU A 1 79 ? 4.008 -11.619 -2.451 1.00 79.12 79 GLU A N 1
ATOM 631 C CA . GLU A 1 79 ? 3.487 -10.616 -3.387 1.00 79.12 79 GLU A CA 1
ATOM 632 C C . GLU A 1 79 ? 4.634 -9.836 -4.026 1.00 79.12 79 GLU A C 1
ATOM 634 O O . GLU A 1 79 ? 4.652 -9.657 -5.242 1.00 79.12 79 GLU A O 1
ATOM 639 N N . ILE A 1 80 ? 5.648 -9.483 -3.228 1.00 78.31 80 ILE A N 1
ATOM 640 C CA . ILE A 1 80 ? 6.884 -8.860 -3.714 1.00 78.31 80 ILE A CA 1
ATOM 641 C C . ILE A 1 80 ? 7.568 -9.775 -4.730 1.00 78.31 80 ILE A C 1
ATOM 643 O O . ILE A 1 80 ? 7.900 -9.326 -5.820 1.00 78.31 80 ILE A O 1
ATOM 647 N N . ALA A 1 81 ? 7.723 -11.070 -4.432 1.00 78.88 81 ALA A N 1
ATOM 648 C CA . ALA A 1 81 ? 8.329 -12.022 -5.365 1.00 78.88 81 ALA A CA 1
ATOM 649 C C . ALA A 1 81 ? 7.532 -12.162 -6.677 1.00 78.88 81 ALA A C 1
ATOM 651 O O . ALA A 1 81 ? 8.116 -12.292 -7.753 1.00 78.88 81 ALA A O 1
ATOM 652 N N . TYR A 1 82 ? 6.198 -12.127 -6.610 1.00 82.81 82 TYR A N 1
ATOM 653 C CA . TYR A 1 82 ? 5.343 -12.150 -7.796 1.00 82.81 82 TYR A CA 1
ATOM 654 C C . TYR A 1 82 ? 5.485 -10.878 -8.643 1.00 82.81 82 TYR A C 1
ATOM 656 O O . TYR A 1 82 ? 5.640 -10.970 -9.860 1.00 82.81 82 TYR A O 1
ATOM 664 N N . LEU A 1 83 ? 5.477 -9.701 -8.015 1.00 79.81 83 LEU A N 1
ATOM 665 C CA . LEU A 1 83 ? 5.646 -8.420 -8.704 1.00 79.81 83 LEU A CA 1
ATOM 666 C C . LEU A 1 83 ? 7.054 -8.257 -9.271 1.00 79.81 83 LEU A C 1
ATOM 668 O O . LEU A 1 83 ? 7.194 -7.866 -10.425 1.00 79.81 83 LEU A O 1
ATOM 672 N N . ALA A 1 84 ? 8.080 -8.639 -8.511 1.00 77.06 84 ALA A N 1
ATOM 673 C CA . ALA A 1 84 ? 9.469 -8.654 -8.949 1.00 77.06 84 ALA A CA 1
ATOM 674 C C . ALA A 1 84 ? 9.628 -9.491 -10.223 1.00 77.06 84 ALA A C 1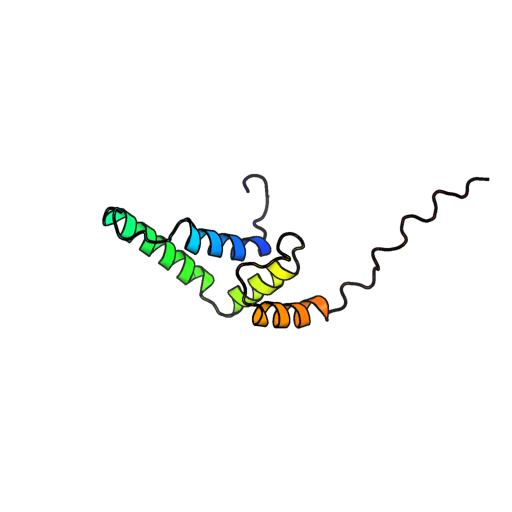
ATOM 676 O O . ALA A 1 84 ? 10.195 -9.011 -11.196 1.00 77.06 84 ALA A O 1
ATOM 677 N N . ARG A 1 85 ? 9.033 -10.690 -10.285 1.00 77.06 85 ARG A N 1
ATOM 678 C CA . ARG A 1 85 ? 9.024 -11.493 -11.519 1.00 77.06 85 ARG A CA 1
ATOM 679 C C . ARG A 1 85 ? 8.306 -10.817 -12.685 1.00 77.06 85 ARG A C 1
ATOM 681 O O . ARG A 1 85 ? 8.664 -11.049 -13.825 1.00 77.06 85 ARG A O 1
ATOM 688 N N . ARG A 1 86 ? 7.284 -9.999 -12.448 1.00 76.56 86 ARG A N 1
ATOM 689 C CA . ARG A 1 86 ? 6.557 -9.325 -13.537 1.00 76.56 86 ARG A CA 1
ATOM 690 C C . ARG A 1 86 ? 7.257 -8.067 -14.040 1.00 76.56 86 ARG A C 1
ATOM 692 O O . ARG A 1 86 ? 7.141 -7.760 -15.217 1.00 76.56 86 ARG A O 1
ATOM 699 N N . VAL A 1 87 ? 7.942 -7.352 -13.153 1.00 72.62 87 VAL A N 1
ATOM 700 C CA . VAL A 1 87 ? 8.498 -6.016 -13.415 1.00 72.62 87 VAL A CA 1
ATOM 701 C C . VAL A 1 87 ? 10.009 -6.046 -13.664 1.00 72.62 87 VAL A C 1
ATOM 703 O O . VAL A 1 87 ? 10.510 -5.241 -14.439 1.00 72.62 87 VAL A O 1
ATOM 706 N N . LEU A 1 88 ? 10.744 -6.985 -13.058 1.00 66.31 88 LEU A N 1
ATOM 707 C CA . LEU A 1 88 ? 12.180 -7.177 -13.305 1.00 66.31 88 LEU A CA 1
ATOM 708 C C . LEU A 1 88 ? 12.457 -8.133 -14.474 1.00 66.31 88 LEU A C 1
ATOM 710 O O . LEU A 1 88 ? 13.533 -8.060 -15.058 1.00 66.31 88 LEU A O 1
ATOM 714 N N . CYS A 1 89 ? 11.524 -9.036 -14.817 1.00 58.94 89 CYS A N 1
ATOM 715 C CA . CYS A 1 89 ? 11.693 -9.931 -15.972 1.00 58.94 89 CYS A CA 1
ATOM 716 C C . CYS A 1 89 ? 11.249 -9.310 -17.299 1.00 58.94 89 CYS A C 1
ATOM 718 O O . CYS A 1 89 ? 11.594 -9.845 -18.349 1.00 58.94 89 CYS A O 1
ATOM 720 N N . THR A 1 90 ? 10.523 -8.187 -17.293 1.00 54.91 90 THR A N 1
ATOM 721 C CA . THR A 1 90 ? 10.588 -7.293 -18.449 1.00 54.91 90 THR A CA 1
ATOM 722 C C . THR A 1 90 ? 12.001 -6.736 -18.446 1.00 54.91 90 THR A C 1
ATOM 724 O O . THR A 1 90 ? 12.343 -6.091 -17.453 1.00 54.91 90 THR A O 1
ATOM 727 N N . PRO A 1 91 ? 12.837 -6.991 -19.468 1.00 47.38 91 PRO A N 1
ATOM 728 C CA . PRO A 1 91 ? 14.125 -6.335 -19.544 1.00 47.38 91 PRO A CA 1
ATOM 729 C C . PRO A 1 91 ? 13.809 -4.845 -19.518 1.00 47.38 91 PRO A C 1
ATOM 731 O O . PRO A 1 91 ? 13.239 -4.301 -20.465 1.00 47.38 91 PRO A O 1
ATOM 734 N N . ALA A 1 92 ? 14.100 -4.194 -18.389 1.00 50.91 92 ALA A N 1
ATOM 735 C CA . ALA A 1 92 ? 14.299 -2.765 -18.388 1.00 50.91 92 ALA A CA 1
ATOM 736 C C . ALA A 1 92 ? 15.251 -2.540 -19.557 1.00 50.91 92 ALA A C 1
ATOM 738 O O . ALA A 1 92 ? 16.263 -3.237 -19.645 1.00 50.91 92 ALA A O 1
ATOM 739 N N . THR A 1 93 ? 14.824 -1.716 -20.510 1.00 54.88 93 THR A N 1
ATOM 740 C CA . THR A 1 93 ? 15.631 -1.175 -21.603 1.00 54.88 93 THR A CA 1
ATOM 741 C C . THR A 1 93 ? 17.114 -1.433 -21.376 1.00 54.88 93 THR A C 1
ATOM 743 O O . THR A 1 93 ? 17.646 -0.990 -20.358 1.00 54.88 93 THR A O 1
ATOM 746 N N . SER A 1 94 ? 17.732 -2.192 -22.281 1.00 44.16 94 SER A N 1
ATOM 747 C CA . SER A 1 94 ? 19.126 -2.641 -22.281 1.00 44.16 94 SER A CA 1
ATOM 748 C C . SER A 1 94 ? 20.131 -1.484 -22.324 1.00 44.16 94 SER A C 1
ATOM 750 O O . SER A 1 94 ? 20.962 -1.385 -23.222 1.00 44.16 94 SER A O 1
ATOM 752 N N . THR A 1 95 ? 20.060 -0.587 -21.359 1.00 48.97 95 THR A N 1
ATOM 753 C CA . THR A 1 95 ? 21.123 0.327 -21.005 1.00 48.97 95 THR A CA 1
ATOM 754 C C . THR A 1 95 ? 21.642 -0.174 -19.668 1.00 48.97 95 THR A C 1
ATOM 756 O O . THR A 1 95 ? 21.057 0.135 -18.625 1.00 48.97 95 THR A O 1
ATOM 759 N N . PRO A 1 96 ? 22.717 -0.977 -19.671 1.00 44.00 96 PRO A N 1
ATOM 760 C CA . PRO A 1 96 ? 23.583 -1.041 -18.509 1.00 44.00 96 PRO A CA 1
ATOM 761 C C . PRO A 1 96 ? 23.923 0.407 -18.142 1.00 44.00 96 PRO A C 1
ATOM 763 O O . PRO A 1 96 ? 24.362 1.173 -18.998 1.00 44.00 96 PRO A O 1
ATOM 766 N N . SER A 1 97 ? 23.718 0.811 -16.893 1.00 52.03 97 SER A N 1
ATOM 767 C CA . SER A 1 97 ? 24.150 2.120 -16.382 1.00 52.03 97 SER A CA 1
ATOM 768 C C . SER A 1 97 ? 25.677 2.206 -16.214 1.00 52.03 97 SER A C 1
ATOM 770 O O . SER A 1 97 ? 26.178 2.923 -15.354 1.00 52.03 97 SER A O 1
ATOM 772 N N . GLU A 1 98 ? 26.432 1.461 -17.015 1.00 49.88 98 GLU A N 1
ATOM 773 C CA . GLU A 1 98 ? 27.878 1.316 -16.937 1.00 49.88 98 GLU A CA 1
ATOM 774 C C . GLU A 1 98 ? 28.455 1.681 -18.312 1.00 49.88 98 GLU A C 1
ATOM 776 O O . GLU A 1 98 ? 28.080 1.083 -19.317 1.00 49.88 98 GLU A O 1
ATOM 781 N N . ARG A 1 99 ? 29.380 2.656 -18.337 1.00 54.97 99 ARG A N 1
ATOM 782 C CA . ARG A 1 99 ? 30.063 3.288 -19.498 1.00 54.97 99 ARG A CA 1
ATOM 783 C C . ARG A 1 99 ? 29.457 4.568 -20.094 1.00 54.97 99 ARG A C 1
ATOM 785 O O . ARG A 1 99 ? 29.361 4.706 -21.307 1.00 54.97 99 ARG A O 1
ATOM 792 N N . LEU A 1 100 ? 29.203 5.576 -19.259 1.00 49.84 100 LEU A N 1
ATOM 793 C CA . LEU A 1 100 ? 29.297 6.985 -19.701 1.00 49.84 100 LEU A CA 1
ATOM 794 C C . LEU A 1 100 ? 30.409 7.782 -18.988 1.00 49.84 100 LEU A C 1
ATOM 796 O O . LEU A 1 100 ? 30.504 8.990 -19.155 1.00 49.84 100 LEU A O 1
ATOM 800 N N . PHE A 1 101 ? 31.303 7.106 -18.259 1.00 54.81 101 PHE A N 1
ATOM 801 C CA . PHE A 1 101 ? 32.506 7.701 -17.659 1.00 54.81 101 PHE A CA 1
ATOM 802 C C . PHE A 1 101 ? 33.769 6.935 -18.072 1.00 54.81 101 PHE A C 1
ATOM 804 O O . PHE A 1 101 ? 34.433 6.334 -17.237 1.00 54.81 101 PHE A O 1
ATOM 811 N N . SER A 1 102 ? 34.102 6.908 -19.366 1.00 53.59 102 SER A N 1
ATOM 812 C CA . SER A 1 102 ? 35.432 6.426 -19.780 1.00 53.59 102 SER A CA 1
ATOM 813 C C . SER A 1 102 ? 36.061 7.186 -20.952 1.00 53.59 102 SER A C 1
ATOM 815 O O . SER A 1 102 ? 36.975 6.668 -21.583 1.00 53.59 102 SER A O 1
ATOM 817 N N . THR A 1 103 ? 35.632 8.423 -21.218 1.00 55.28 103 THR A N 1
ATOM 818 C CA . THR A 1 103 ? 36.222 9.272 -22.274 1.00 55.28 103 THR A CA 1
ATOM 819 C C . THR A 1 103 ? 36.469 10.699 -21.775 1.00 55.28 103 THR A C 1
ATOM 821 O O . THR A 1 103 ? 36.060 11.676 -22.386 1.00 55.28 103 THR A O 1
ATOM 824 N N . ALA A 1 104 ? 37.127 10.823 -20.621 1.00 55.56 104 ALA A N 1
ATOM 825 C CA . ALA A 1 104 ? 37.657 12.095 -20.115 1.00 55.56 104 ALA A CA 1
ATOM 826 C C . ALA A 1 104 ? 39.134 11.961 -19.694 1.00 55.56 104 ALA A C 1
ATOM 828 O O . ALA A 1 104 ? 39.572 12.595 -18.740 1.00 55.56 104 ALA A O 1
ATOM 829 N N . GLY A 1 105 ? 39.882 11.083 -20.369 1.00 56.97 105 GLY A N 1
ATOM 830 C CA . GLY A 1 105 ? 41.274 10.775 -20.036 1.00 56.97 105 GLY A CA 1
ATOM 831 C C . GLY A 1 105 ? 42.191 10.601 -21.242 1.00 56.97 105 GLY A C 1
ATOM 832 O O . GLY A 1 105 ? 43.210 9.945 -21.096 1.00 56.97 105 GLY A O 1
ATOM 833 N N . ASP A 1 106 ? 41.837 11.153 -22.406 1.00 50.75 106 ASP A N 1
ATOM 834 C CA . ASP A 1 106 ? 42.730 11.172 -23.571 1.00 50.75 106 ASP A CA 1
ATOM 835 C C . ASP A 1 106 ? 42.658 12.547 -24.252 1.00 50.75 106 ASP A C 1
ATOM 837 O O . ASP A 1 106 ? 41.932 12.776 -25.218 1.00 50.75 106 ASP A O 1
ATOM 841 N N . MET A 1 107 ? 43.368 13.510 -23.665 1.00 45.69 107 MET A N 1
ATOM 842 C CA . MET A 1 107 ? 43.905 14.651 -24.401 1.00 45.69 107 MET A CA 1
ATOM 843 C C . MET A 1 107 ? 45.422 14.538 -24.283 1.00 45.69 107 MET A C 1
ATOM 845 O O . MET A 1 107 ? 45.983 14.814 -23.221 1.00 45.69 107 MET A O 1
ATOM 849 N N . CYS A 1 108 ? 46.033 14.029 -25.353 1.00 48.75 108 CYS A N 1
ATOM 850 C CA . CYS A 1 108 ? 47.441 14.251 -25.670 1.00 48.75 108 CYS A CA 1
ATOM 851 C C . CYS A 1 108 ? 47.679 15.725 -26.016 1.00 48.75 108 CYS A C 1
ATOM 853 O O . CYS A 1 108 ? 46.737 16.359 -26.549 1.00 48.75 108 CYS A O 1
#

Sequence (108 aa):
MSAQRYVTVSAIKPLLHHLYNDVLKSDTKSESSALQFMKKEMTLNLKSRYQSSRVPQLLDVACSVDPRFKLMPFLNKKEIAYLARRVLCTPATSTPSERLFSTAGDMC